Protein AF-A0AA89QAM3-F1 (afdb_monomer_lite)

Sequence (85 aa):
MADDVYRVHEQIHSNTHKPRKLKHHKAGEFREVPLPRSVREEMERYEEKHGTTKEGCLLCSPSGYYTEPMERHRVQRLFRDPRRW

Secondary structure (DSSP, 8-state):
----EEEE-EEE-TTT-SEEEPTT--TT--EEEE--HHHHHHHHHHHHHH---TT--SS--TT--TTS---HHHHHHHHH-TT--

Organism: Streptomyces collinus (NCBI:txid42684)

pLDDT: mean 72.4, std 11.32, range [48.16, 87.69]

Foldseek 3Di:
DQPQWDWAQWDQDPPFLDTDGPPPDDHPHTDTDRDPPVVVVVLVVLCVVPNADPVRDSDDDPVSDNSDDPPPVNVVVCVVDVPPD

Radius of gyration: 14.39 Å; chains: 1; bounding box: 36×29×35 Å

InterPro domains:
  IPR013762 Integrase-like, catalytic domain superfamily [G3DSA:1.10.443.10] (2-84)

Structure (mmCIF, N/CA/C/O backbone):
data_AF-A0AA89QAM3-F1
#
_entry.id   AF-A0AA89QAM3-F1
#
loop_
_atom_site.group_PDB
_atom_site.id
_atom_site.type_symbol
_atom_site.label_atom_id
_atom_site.label_alt_id
_atom_site.label_comp_id
_atom_site.label_asym_id
_atom_site.label_entity_id
_atom_site.label_seq_id
_atom_site.pdbx_PDB_ins_code
_atom_site.Cartn_x
_atom_site.Cartn_y
_atom_site.Cartn_z
_atom_site.occupancy
_atom_site.B_iso_or_equiv
_atom_site.auth_seq_id
_atom_site.auth_comp_id
_atom_site.auth_asym_id
_atom_site.auth_atom_id
_atom_site.pdbx_PDB_model_num
ATOM 1 N N . MET A 1 1 ? -20.940 -2.816 -11.824 1.00 49.97 1 MET A N 1
ATOM 2 C CA . MET A 1 1 ? -20.310 -4.043 -12.386 1.00 49.97 1 MET A CA 1
ATOM 3 C C . MET A 1 1 ? -19.291 -3.561 -13.416 1.00 49.97 1 MET A C 1
ATOM 5 O O . MET A 1 1 ? -19.715 -3.159 -14.485 1.00 49.97 1 MET A O 1
ATOM 9 N N . ALA A 1 2 ? -17.988 -3.444 -13.180 1.00 53.50 2 ALA A N 1
ATOM 10 C CA . ALA A 1 2 ? -17.124 -3.835 -12.072 1.00 53.50 2 ALA A CA 1
ATOM 11 C C . ALA A 1 2 ? -16.604 -2.584 -11.335 1.00 53.50 2 ALA A C 1
ATOM 13 O O . ALA A 1 2 ? -15.735 -1.887 -11.846 1.00 53.50 2 ALA A O 1
ATOM 14 N N . ASP A 1 3 ? -17.157 -2.290 -10.156 1.00 58.19 3 ASP A N 1
ATOM 15 C CA . ASP A 1 3 ? -16.763 -1.111 -9.360 1.00 58.19 3 ASP A CA 1
ATOM 16 C C . ASP A 1 3 ? -15.530 -1.360 -8.487 1.00 58.19 3 ASP A C 1
ATOM 18 O O . ASP A 1 3 ? -14.993 -0.440 -7.878 1.00 58.19 3 ASP A O 1
ATOM 22 N N . ASP A 1 4 ? -15.055 -2.602 -8.445 1.00 71.50 4 ASP A N 1
ATOM 23 C CA . ASP A 1 4 ? -13.995 -3.012 -7.533 1.00 71.50 4 ASP A CA 1
ATOM 24 C C . ASP A 1 4 ? -12.664 -3.236 -8.279 1.00 71.50 4 ASP A C 1
ATOM 26 O O . ASP A 1 4 ? -11.881 -4.137 -7.980 1.00 71.50 4 ASP A O 1
ATOM 30 N N . VAL A 1 5 ? -12.410 -2.428 -9.314 1.00 75.88 5 VAL A N 1
ATOM 31 C CA . VAL A 1 5 ? -11.154 -2.446 -10.074 1.00 75.88 5 VAL A CA 1
ATOM 32 C C . VAL A 1 5 ? -10.334 -1.214 -9.724 1.00 75.88 5 VAL A C 1
ATOM 34 O O . VAL A 1 5 ? -10.692 -0.085 -10.051 1.00 75.88 5 VAL A O 1
ATOM 37 N N . TYR A 1 6 ? -9.195 -1.444 -9.080 1.00 80.06 6 TYR A N 1
ATOM 38 C CA . TYR A 1 6 ? -8.285 -0.394 -8.644 1.00 80.06 6 TYR A CA 1
ATOM 39 C C . TYR A 1 6 ? -7.151 -0.202 -9.635 1.00 80.06 6 TYR A C 1
ATOM 41 O O . TYR A 1 6 ? -6.578 -1.168 -10.138 1.00 80.06 6 TYR A O 1
ATOM 49 N N . ARG A 1 7 ? -6.787 1.057 -9.882 1.00 85.75 7 ARG A N 1
ATOM 50 C CA . ARG A 1 7 ? -5.642 1.409 -10.724 1.00 85.75 7 ARG A CA 1
ATOM 51 C C . ARG A 1 7 ? -4.415 1.629 -9.858 1.00 85.75 7 ARG A C 1
ATOM 53 O O . ARG A 1 7 ? -4.369 2.554 -9.054 1.00 85.75 7 ARG A O 1
ATOM 60 N N . VAL A 1 8 ? -3.408 0.785 -10.046 1.00 84.81 8 VAL A N 1
ATOM 61 C CA . VAL A 1 8 ? -2.128 0.892 -9.342 1.00 84.81 8 VAL A CA 1
ATOM 62 C C . VAL A 1 8 ? -1.086 1.468 -10.295 1.00 84.81 8 VAL A C 1
ATOM 64 O O . VAL A 1 8 ? -0.785 0.860 -11.323 1.00 84.81 8 VAL A O 1
ATOM 67 N N . HIS A 1 9 ? -0.542 2.636 -9.950 1.00 82.44 9 HIS A N 1
ATOM 68 C CA . HIS A 1 9 ? 0.488 3.333 -10.735 1.00 82.44 9 HIS A CA 1
ATOM 69 C C . HIS A 1 9 ? 1.910 3.082 -10.219 1.00 82.44 9 HIS A C 1
ATOM 71 O O . HIS A 1 9 ? 2.869 3.051 -10.994 1.00 82.44 9 HIS A O 1
ATOM 77 N N . GLU A 1 10 ? 2.054 2.871 -8.910 1.00 82.19 10 GLU A N 1
ATOM 78 C CA . GLU A 1 10 ? 3.347 2.743 -8.244 1.00 82.19 10 GLU A CA 1
ATOM 79 C C . GLU A 1 10 ? 3.349 1.583 -7.246 1.00 82.19 10 GLU A C 1
ATOM 81 O O . GLU A 1 10 ? 2.315 1.165 -6.729 1.00 82.19 10 GLU A O 1
ATOM 86 N N . GLN A 1 11 ? 4.535 1.044 -6.986 1.00 81.62 11 GLN A N 1
ATOM 87 C CA . GLN A 1 11 ? 4.786 0.012 -5.993 1.00 81.62 11 GLN A CA 1
ATOM 88 C C . GLN A 1 11 ? 5.997 0.414 -5.151 1.00 81.62 11 GLN A C 1
ATOM 90 O O . GLN A 1 11 ? 6.971 0.971 -5.662 1.00 81.62 11 GLN A O 1
ATOM 95 N N . ILE A 1 12 ? 5.981 0.072 -3.865 1.00 76.94 12 ILE A N 1
ATOM 96 C CA . ILE A 1 12 ? 7.158 0.220 -3.010 1.00 76.94 12 ILE A CA 1
ATOM 97 C C . ILE A 1 12 ? 8.250 -0.752 -3.468 1.00 76.94 12 ILE A C 1
ATOM 99 O O . ILE A 1 12 ? 8.072 -1.972 -3.480 1.00 76.94 12 ILE A O 1
ATOM 103 N N . HIS A 1 13 ? 9.398 -0.208 -3.862 1.00 74.88 13 HIS A N 1
ATOM 104 C CA . HIS A 1 13 ? 10.531 -1.006 -4.316 1.00 74.88 13 HIS A CA 1
ATOM 105 C C . HIS A 1 13 ? 11.209 -1.732 -3.144 1.00 74.88 13 HIS A C 1
ATOM 107 O O . HIS A 1 13 ? 11.496 -1.129 -2.112 1.00 74.88 13 HIS A O 1
ATOM 113 N N . SER A 1 14 ? 11.534 -3.017 -3.315 1.00 69.06 14 SER A N 1
ATOM 114 C CA . SER A 1 14 ? 11.975 -3.893 -2.216 1.00 69.06 14 SER A CA 1
ATOM 115 C C . SER A 1 14 ? 13.292 -3.505 -1.546 1.00 69.06 14 SER A C 1
ATOM 117 O O . SER A 1 14 ? 13.505 -3.923 -0.419 1.00 69.06 14 SER A O 1
ATOM 119 N N . ASN A 1 15 ? 14.178 -2.775 -2.232 1.00 68.94 15 ASN A N 1
ATOM 120 C CA . ASN A 1 15 ? 15.509 -2.431 -1.704 1.00 68.94 15 ASN A CA 1
ATOM 121 C C . ASN A 1 15 ? 15.645 -0.950 -1.348 1.00 68.94 15 ASN A C 1
ATOM 123 O O . ASN A 1 15 ? 16.503 -0.580 -0.560 1.00 68.94 15 ASN A O 1
ATOM 127 N N . THR A 1 16 ? 14.862 -0.088 -2.000 1.00 69.94 16 THR A N 1
ATOM 128 C CA . THR A 1 16 ? 14.954 1.369 -1.810 1.00 69.94 16 THR A CA 1
ATOM 129 C C . THR A 1 16 ? 13.790 1.907 -1.002 1.00 69.94 16 THR A C 1
ATOM 131 O O . THR A 1 16 ? 13.861 3.048 -0.569 1.00 69.94 16 THR A O 1
ATOM 134 N N . HIS A 1 17 ? 12.727 1.111 -0.848 1.00 68.19 17 HIS A N 1
ATOM 135 C CA . HIS A 1 17 ? 11.544 1.4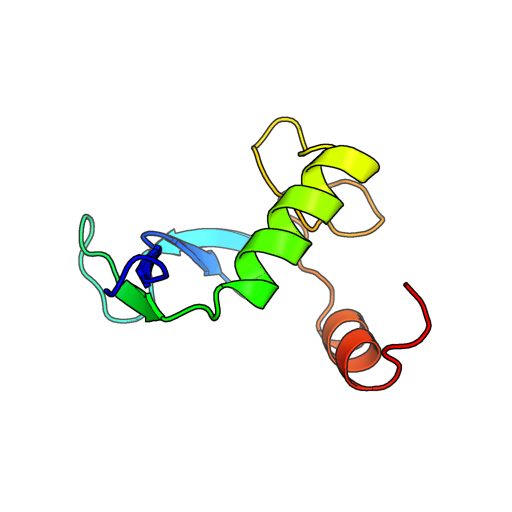04 -0.039 1.00 68.19 17 HIS A CA 1
ATOM 136 C C . HIS A 1 17 ? 10.867 2.734 -0.363 1.00 68.19 17 HIS A C 1
ATOM 138 O O . HIS A 1 17 ? 10.157 3.327 0.437 1.00 68.19 17 HIS A O 1
ATOM 144 N N . LYS A 1 18 ? 11.079 3.175 -1.598 1.00 72.75 18 LYS A N 1
ATOM 145 C CA . LYS A 1 18 ? 10.455 4.344 -2.188 1.00 72.75 18 LYS A CA 1
ATOM 146 C C . LYS A 1 18 ? 9.418 3.878 -3.204 1.00 72.75 18 LYS A C 1
ATOM 148 O O . LYS A 1 18 ? 9.633 2.820 -3.821 1.00 72.75 18 LYS A O 1
ATOM 153 N N . PRO A 1 19 ? 8.343 4.654 -3.408 1.00 75.69 19 PRO A N 1
ATOM 154 C CA . PRO A 1 19 ? 7.470 4.475 -4.554 1.00 75.69 19 PRO A CA 1
ATOM 155 C C . PRO A 1 19 ? 8.301 4.435 -5.837 1.00 75.69 19 PRO A C 1
ATOM 157 O O . PRO A 1 19 ? 9.224 5.228 -6.044 1.00 75.69 19 PRO A O 1
ATOM 160 N N . ARG A 1 20 ? 8.036 3.438 -6.672 1.00 77.56 20 ARG A N 1
ATOM 161 C CA . ARG A 1 20 ? 8.647 3.274 -7.987 1.00 77.56 20 ARG A CA 1
ATOM 162 C C . ARG A 1 20 ? 7.576 2.777 -8.945 1.00 77.56 20 ARG A C 1
ATOM 164 O O . ARG A 1 20 ? 6.645 2.089 -8.534 1.00 77.56 20 ARG A O 1
ATOM 171 N N . LYS A 1 21 ? 7.746 3.059 -10.237 1.00 82.31 21 LYS A N 1
ATOM 172 C CA . LYS A 1 21 ? 6.904 2.478 -11.290 1.00 82.31 21 LYS A CA 1
ATOM 173 C C . LYS A 1 21 ? 6.757 0.960 -11.130 1.00 82.31 21 LYS A C 1
ATOM 175 O O . LYS A 1 21 ? 7.723 0.286 -10.747 1.00 82.31 21 LYS A O 1
ATOM 180 N N . LEU A 1 22 ? 5.587 0.424 -11.484 1.00 82.19 22 LEU A N 1
ATOM 181 C CA . LEU A 1 22 ? 5.377 -1.022 -11.488 1.00 82.19 22 LEU A CA 1
ATOM 182 C C . LEU A 1 22 ? 6.427 -1.722 -12.357 1.00 82.19 22 LEU A C 1
ATOM 184 O O . LEU A 1 22 ? 6.849 -1.243 -13.418 1.00 82.19 22 LEU A O 1
ATOM 188 N N . LYS A 1 23 ? 6.850 -2.899 -11.894 1.00 77.50 23 LYS A N 1
ATOM 189 C CA . LYS A 1 23 ? 7.802 -3.733 -12.623 1.00 77.50 23 LYS A CA 1
ATOM 190 C C . LYS A 1 23 ? 7.216 -4.084 -13.994 1.00 77.50 23 LYS A C 1
ATOM 192 O O . LYS A 1 23 ? 6.100 -4.574 -14.063 1.00 77.50 23 LYS A O 1
ATOM 197 N N . HIS A 1 24 ? 7.996 -3.876 -15.055 1.00 80.69 24 HIS A N 1
ATOM 198 C CA . HIS A 1 24 ? 7.602 -4.105 -16.454 1.00 80.69 24 HIS A CA 1
ATOM 199 C C . HIS A 1 24 ? 6.580 -3.115 -17.048 1.00 80.69 24 HIS A C 1
ATOM 201 O O . HIS A 1 24 ? 6.076 -3.377 -18.132 1.00 80.69 24 HIS A O 1
ATOM 207 N N . HIS A 1 25 ? 6.349 -1.959 -16.415 1.00 77.44 25 HIS A N 1
ATOM 208 C CA . HIS A 1 25 ? 5.493 -0.898 -16.963 1.00 77.44 25 HIS A CA 1
ATOM 209 C C . HIS A 1 25 ? 6.286 0.346 -17.414 1.00 77.44 25 HIS A C 1
ATOM 211 O O . HIS A 1 25 ? 7.401 0.632 -16.929 1.00 77.44 25 HIS A O 1
ATOM 217 N N . LYS A 1 26 ? 5.716 1.101 -18.363 1.00 76.81 26 LYS A N 1
ATOM 218 C CA . LYS A 1 26 ? 6.160 2.462 -18.713 1.00 76.81 26 LYS A CA 1
ATOM 219 C C . LYS A 1 26 ? 5.599 3.476 -17.711 1.00 76.81 26 LYS A C 1
ATOM 221 O O . LYS A 1 26 ? 4.646 3.207 -16.989 1.00 76.81 26 LYS A O 1
ATOM 226 N N . ALA A 1 27 ? 6.228 4.647 -17.632 1.00 69.56 27 ALA A N 1
ATOM 227 C CA . ALA A 1 27 ? 5.726 5.729 -16.789 1.00 69.56 27 ALA A CA 1
ATOM 228 C C . ALA A 1 27 ? 4.351 6.195 -17.301 1.00 69.56 27 ALA A C 1
ATOM 230 O O . ALA A 1 27 ? 4.191 6.396 -18.502 1.00 69.56 27 ALA A O 1
ATOM 231 N N . GLY A 1 28 ? 3.378 6.337 -16.399 1.00 73.62 28 GLY A N 1
ATOM 232 C CA . GLY A 1 28 ? 1.995 6.702 -16.733 1.00 73.62 28 GLY A CA 1
ATOM 233 C C . GLY A 1 28 ? 1.063 5.516 -17.009 1.00 73.62 28 GLY A C 1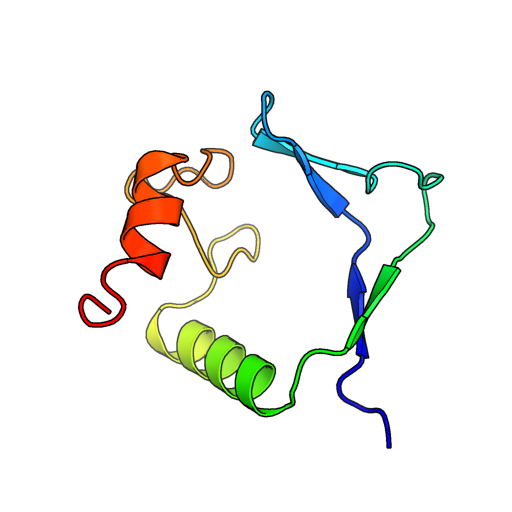
ATOM 234 O O . GLY A 1 28 ? -0.151 5.699 -17.029 1.00 73.62 28 GLY A O 1
ATOM 235 N N . GLU A 1 29 ? 1.595 4.300 -17.155 1.00 81.06 29 GLU A N 1
ATOM 236 C CA . GLU A 1 29 ? 0.773 3.090 -17.220 1.00 81.06 29 GLU A CA 1
ATOM 237 C C . GLU A 1 29 ? 0.308 2.677 -15.818 1.00 81.06 29 GLU A C 1
ATOM 239 O O . GLU A 1 29 ? 1.017 2.859 -14.826 1.00 81.06 29 GLU A O 1
ATOM 244 N N . PHE A 1 30 ? -0.891 2.104 -15.745 1.00 83.94 30 PHE A N 1
ATOM 245 C CA . PHE A 1 30 ? -1.457 1.533 -14.529 1.00 83.94 30 PHE A CA 1
ATOM 246 C C . PHE A 1 30 ? -1.745 0.051 -14.723 1.00 83.94 30 PHE A C 1
ATOM 248 O O . PHE A 1 30 ? -1.971 -0.421 -15.839 1.00 83.94 30 PHE A O 1
ATOM 255 N N . ARG A 1 31 ? -1.772 -0.685 -13.615 1.00 84.75 31 ARG A N 1
ATOM 256 C CA . ARG A 1 31 ? -2.332 -2.033 -13.571 1.00 84.75 31 ARG A CA 1
ATOM 257 C C . ARG A 1 31 ? -3.708 -1.976 -12.939 1.00 84.75 31 ARG A C 1
ATOM 259 O O . ARG A 1 31 ? -3.855 -1.469 -11.830 1.00 84.75 31 ARG A O 1
ATOM 266 N N . GLU A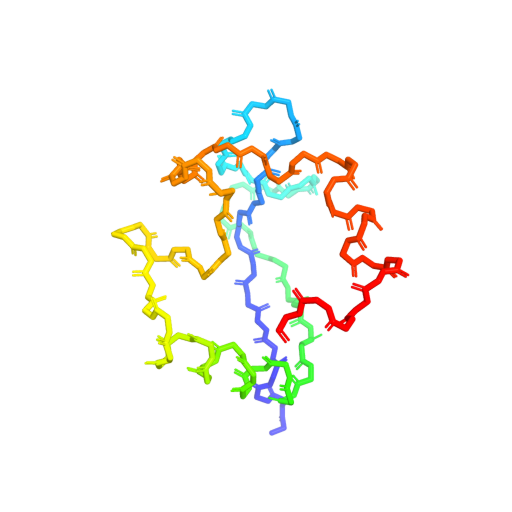 1 32 ? -4.684 -2.541 -13.631 1.00 86.88 32 GLU A N 1
ATOM 267 C CA . GLU A 1 32 ? -5.984 -2.832 -13.046 1.00 86.88 32 GLU A CA 1
ATOM 268 C C . GLU A 1 32 ? -5.860 -4.048 -12.127 1.00 86.88 32 GLU A C 1
ATOM 270 O O . GLU A 1 32 ? -5.386 -5.119 -12.520 1.00 86.88 32 GLU A O 1
ATOM 275 N N . VAL A 1 33 ? -6.227 -3.850 -10.867 1.00 85.12 33 VAL A N 1
ATOM 276 C CA . VAL A 1 33 ? -6.236 -4.877 -9.834 1.00 85.12 33 VAL A CA 1
ATOM 277 C C . VAL A 1 33 ? -7.680 -5.041 -9.380 1.00 85.12 33 VAL A C 1
ATOM 279 O O . VAL A 1 33 ? -8.211 -4.129 -8.743 1.00 85.12 33 VAL A O 1
ATOM 282 N N . PRO A 1 34 ? -8.332 -6.172 -9.698 1.00 85.50 34 PRO A N 1
ATOM 283 C CA . PRO A 1 34 ? -9.626 -6.472 -9.118 1.00 85.50 34 PRO A CA 1
ATOM 284 C C . PRO A 1 34 ? -9.418 -6.732 -7.625 1.00 85.50 34 PRO A C 1
ATOM 286 O O . PRO A 1 34 ? -8.754 -7.698 -7.240 1.00 85.50 34 PRO A O 1
ATOM 289 N N . LEU A 1 35 ? -9.946 -5.850 -6.786 1.00 82.00 35 LEU A N 1
ATOM 290 C CA . LEU A 1 35 ? -10.026 -6.057 -5.346 1.00 82.00 35 LEU A CA 1
ATOM 291 C C . LEU A 1 35 ? -11.470 -6.409 -5.015 1.00 82.00 35 LEU A C 1
ATOM 293 O O . LEU A 1 35 ? -12.359 -5.726 -5.485 1.00 82.00 35 LEU A O 1
ATOM 297 N N . PRO A 1 36 ? -11.760 -7.448 -4.226 1.00 85.75 36 PRO A N 1
ATOM 298 C CA . PRO A 1 36 ? -13.122 -7.681 -3.766 1.00 85.75 36 PRO A CA 1
ATOM 299 C C . PRO A 1 36 ? -13.646 -6.472 -2.987 1.00 85.75 36 PRO A C 1
ATOM 301 O O . PRO A 1 36 ? -12.906 -5.878 -2.202 1.00 85.75 36 PRO A O 1
ATOM 304 N N . ARG A 1 37 ? -14.938 -6.165 -3.125 1.00 83.62 37 ARG A N 1
ATOM 305 C CA . ARG A 1 37 ? -15.602 -5.097 -2.363 1.00 83.62 37 ARG A CA 1
ATOM 306 C C . ARG A 1 37 ? -15.337 -5.168 -0.852 1.00 83.62 37 ARG A C 1
ATOM 308 O O . ARG A 1 37 ? -15.115 -4.144 -0.222 1.00 83.62 37 ARG A O 1
ATOM 315 N N . SER A 1 38 ? -15.278 -6.373 -0.287 1.00 85.56 38 SER A N 1
ATOM 316 C CA . SER A 1 38 ? -14.962 -6.578 1.132 1.00 85.56 38 SER A CA 1
ATOM 317 C C . SER A 1 38 ? -13.578 -6.059 1.533 1.00 85.56 38 SER A C 1
ATOM 319 O O . SER A 1 38 ? -13.398 -5.593 2.652 1.00 85.56 38 SER A O 1
ATOM 321 N N . VAL A 1 39 ? -12.593 -6.106 0.630 1.00 84.06 39 VAL A N 1
ATOM 322 C CA . VAL A 1 39 ? -11.250 -5.566 0.887 1.00 84.06 39 VAL A CA 1
ATOM 323 C C . VAL A 1 39 ? -11.295 -4.045 0.940 1.00 84.06 39 VAL A C 1
ATOM 325 O O . VAL A 1 39 ? -10.674 -3.453 1.816 1.00 84.06 39 VAL A O 1
ATOM 328 N N . ARG A 1 40 ? -12.059 -3.418 0.042 1.00 82.94 40 ARG A N 1
ATOM 329 C CA . ARG A 1 40 ? -12.289 -1.972 0.063 1.00 82.94 40 ARG A CA 1
ATOM 330 C C . ARG A 1 40 ? -12.954 -1.533 1.363 1.00 82.94 40 ARG A C 1
ATOM 332 O O . ARG A 1 40 ? -12.457 -0.620 2.006 1.00 82.94 40 ARG A O 1
ATOM 339 N N . GLU A 1 41 ? -14.041 -2.196 1.745 1.00 87.69 41 GLU A N 1
ATOM 340 C CA . GLU A 1 41 ? -14.775 -1.877 2.974 1.00 87.69 41 GLU A CA 1
ATOM 341 C C . GLU A 1 41 ? -13.870 -2.001 4.208 1.00 87.69 41 GLU A C 1
ATOM 343 O O . GLU A 1 41 ? -13.909 -1.149 5.092 1.00 87.69 41 GLU A O 1
ATOM 348 N N . GLU A 1 42 ? -12.984 -3.000 4.248 1.00 86.81 42 GLU A N 1
ATOM 349 C CA . GLU A 1 42 ? -12.031 -3.135 5.351 1.00 86.81 42 GLU A CA 1
ATOM 350 C C . GLU A 1 42 ? -10.930 -2.061 5.315 1.00 86.81 42 GLU A C 1
ATOM 352 O O . GLU A 1 42 ? -10.519 -1.580 6.369 1.00 86.81 42 GLU A O 1
ATOM 357 N N . MET A 1 43 ? -10.466 -1.642 4.129 1.00 83.56 43 MET A N 1
ATOM 358 C CA . MET A 1 43 ? -9.526 -0.519 3.985 1.00 83.56 43 MET A CA 1
ATOM 359 C C . MET A 1 43 ? -10.143 0.797 4.476 1.00 83.56 43 MET A C 1
ATOM 361 O O . MET A 1 43 ? -9.501 1.503 5.249 1.00 83.56 43 MET A O 1
ATOM 365 N N . GLU A 1 44 ? -11.383 1.092 4.076 1.00 85.75 44 GLU A N 1
ATOM 366 C CA . GLU A 1 44 ? -12.147 2.272 4.513 1.00 85.75 44 GLU A CA 1
ATOM 367 C C . GLU A 1 44 ? -12.390 2.240 6.033 1.00 85.75 44 GLU A C 1
ATOM 369 O O . GLU A 1 44 ? -12.164 3.223 6.735 1.00 85.75 44 GLU A O 1
ATOM 374 N N . ARG A 1 45 ? -12.765 1.080 6.583 1.00 86.62 45 ARG A N 1
ATOM 375 C CA . ARG A 1 45 ? -12.934 0.892 8.031 1.00 86.62 45 ARG A CA 1
ATOM 376 C C . ARG A 1 45 ? -11.622 1.057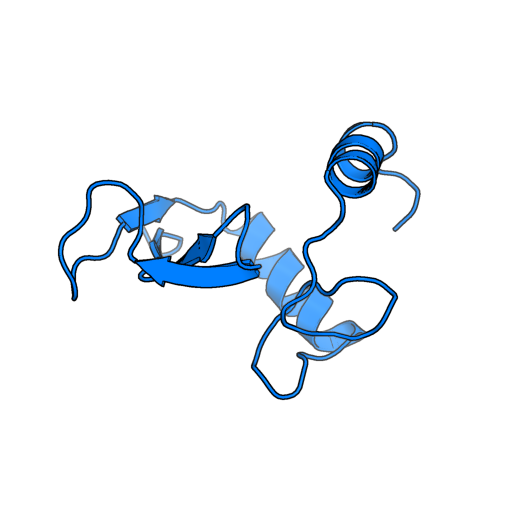 8.800 1.00 86.62 45 ARG A C 1
ATOM 378 O O . ARG A 1 45 ? -11.611 1.579 9.917 1.00 86.62 45 ARG A O 1
ATOM 385 N N . TYR A 1 46 ? -10.512 0.586 8.233 1.00 83.81 46 TYR A N 1
ATOM 386 C CA . TYR A 1 46 ? -9.188 0.759 8.825 1.00 83.81 46 TYR A CA 1
ATOM 387 C C . TYR A 1 46 ? -8.790 2.237 8.843 1.00 83.81 46 TYR A C 1
ATOM 389 O O . TYR A 1 46 ? -8.322 2.725 9.872 1.00 83.81 46 TYR A O 1
ATOM 397 N N . GLU A 1 47 ? -9.023 2.947 7.737 1.00 84.75 47 GLU A N 1
ATOM 398 C CA . GLU A 1 47 ? -8.834 4.394 7.630 1.00 84.75 47 GLU A CA 1
ATOM 399 C C . GLU A 1 47 ? -9.658 5.153 8.671 1.00 84.75 47 GLU A C 1
ATOM 401 O O . GLU A 1 47 ? -9.119 6.005 9.367 1.00 84.75 47 GLU A O 1
ATOM 406 N N . GLU A 1 48 ? -10.934 4.817 8.844 1.00 84.56 48 GLU A N 1
ATOM 407 C CA . GLU A 1 48 ? -11.795 5.470 9.835 1.00 84.56 48 GLU A CA 1
ATOM 408 C C . GLU A 1 48 ? -11.280 5.264 11.270 1.00 84.56 48 GLU A C 1
ATOM 410 O O . GLU A 1 48 ? -11.286 6.184 12.089 1.00 84.56 48 GLU A O 1
ATOM 415 N N . LYS A 1 49 ? -10.794 4.058 11.584 1.00 82.94 49 LYS A N 1
ATOM 416 C CA . LYS A 1 49 ? -10.355 3.689 12.938 1.00 82.94 49 LYS A CA 1
ATOM 417 C C . LYS A 1 49 ? -8.960 4.206 13.293 1.00 82.94 49 LYS A C 1
ATOM 419 O O . LYS A 1 49 ? -8.715 4.559 14.447 1.00 82.94 49 LYS A O 1
ATOM 424 N N . HIS A 1 50 ? -8.028 4.170 12.345 1.00 78.81 50 HIS A N 1
ATOM 425 C CA . HIS A 1 50 ? -6.606 4.446 12.580 1.00 78.81 50 HIS A CA 1
ATOM 426 C C . HIS A 1 50 ? -6.110 5.721 11.888 1.00 78.81 50 HIS A C 1
ATOM 428 O O . HIS A 1 50 ? -5.018 6.198 12.206 1.00 78.81 50 HIS A O 1
ATOM 434 N N . GLY A 1 51 ? -6.915 6.294 10.994 1.00 78.19 51 GLY A N 1
ATOM 435 C CA . GLY A 1 51 ? -6.528 7.375 10.098 1.00 78.19 51 GLY A CA 1
ATOM 436 C C . GLY A 1 51 ? -5.630 6.895 8.960 1.00 78.19 51 GLY A C 1
ATOM 437 O O . GLY A 1 51 ? -5.093 5.785 8.965 1.00 78.19 51 GLY A O 1
ATOM 438 N N . THR A 1 52 ? -5.405 7.776 7.990 1.00 76.44 52 THR A N 1
ATOM 439 C CA . THR A 1 52 ? -4.251 7.670 7.097 1.00 76.44 52 THR A CA 1
ATOM 440 C C . THR A 1 52 ? -3.070 8.428 7.678 1.00 76.44 52 THR A C 1
ATOM 442 O O . THR A 1 52 ? -3.207 9.424 8.393 1.00 76.44 52 THR A O 1
ATOM 445 N N . THR A 1 53 ? -1.870 8.021 7.291 1.00 68.31 53 THR A N 1
ATOM 446 C CA . THR A 1 53 ? -0.686 8.854 7.517 1.00 68.31 53 THR A CA 1
ATOM 447 C C . THR A 1 53 ? -0.711 10.139 6.683 1.00 68.31 53 THR A C 1
ATOM 449 O O . THR A 1 53 ? -1.494 10.268 5.744 1.00 68.31 53 THR A O 1
ATOM 452 N N . LYS A 1 54 ? 0.174 11.101 7.000 1.00 66.81 54 LYS A N 1
ATOM 453 C CA . LYS A 1 54 ? 0.291 12.387 6.276 1.00 66.81 54 LYS A CA 1
ATOM 454 C C . LYS A 1 54 ? 0.549 12.233 4.771 1.00 66.81 54 LYS A C 1
ATOM 456 O O . LYS A 1 54 ? 0.267 13.153 4.015 1.00 66.81 54 LYS A O 1
ATOM 461 N N . GLU A 1 55 ? 1.078 11.085 4.356 1.00 66.62 55 GLU A N 1
ATOM 462 C CA . GLU A 1 55 ? 1.358 10.738 2.959 1.00 66.62 55 GLU A CA 1
ATOM 463 C C . GLU A 1 55 ? 0.264 9.849 2.332 1.00 66.62 55 GLU A C 1
ATOM 465 O O . GLU A 1 55 ? 0.417 9.382 1.207 1.00 66.62 55 GLU A O 1
ATOM 470 N N . GLY A 1 56 ? -0.839 9.591 3.046 1.00 69.62 56 GLY A N 1
ATOM 471 C CA . GLY A 1 56 ? -1.961 8.785 2.556 1.00 69.62 56 GLY A CA 1
ATOM 472 C C . GLY A 1 56 ? -1.740 7.269 2.610 1.00 69.62 56 GLY A C 1
ATOM 473 O O . GLY A 1 56 ? -2.468 6.524 1.961 1.00 69.62 56 GLY A O 1
ATOM 474 N N . CYS A 1 57 ? -0.751 6.775 3.365 1.00 71.06 57 CYS A N 1
ATOM 475 C CA . CYS A 1 57 ? -0.543 5.334 3.536 1.00 71.06 57 CYS A CA 1
ATOM 476 C C . CYS A 1 57 ? -1.423 4.776 4.665 1.00 71.06 57 CYS A C 1
ATOM 478 O O . CYS A 1 57 ? -1.404 5.304 5.782 1.00 71.06 57 CYS A O 1
ATOM 480 N N . LEU A 1 58 ? -2.136 3.682 4.371 1.00 72.25 58 LEU A N 1
ATOM 481 C CA . LEU A 1 58 ? -2.953 2.930 5.334 1.00 72.25 58 LEU A CA 1
ATOM 482 C C . LEU A 1 58 ? -2.107 2.035 6.244 1.00 72.25 58 LEU A C 1
ATOM 484 O O . LEU A 1 58 ? -2.366 1.939 7.433 1.00 72.25 58 LEU A O 1
ATOM 488 N N . LEU A 1 59 ? -1.077 1.380 5.703 1.00 73.81 59 LEU A N 1
ATOM 489 C CA . LEU A 1 59 ? -0.220 0.475 6.468 1.00 73.81 59 LEU A CA 1
ATOM 490 C C . LEU A 1 59 ? 1.194 1.044 6.552 1.00 73.81 59 LEU A C 1
ATOM 492 O O . LEU A 1 59 ? 1.814 1.327 5.527 1.00 73.81 59 LEU A O 1
ATOM 496 N N 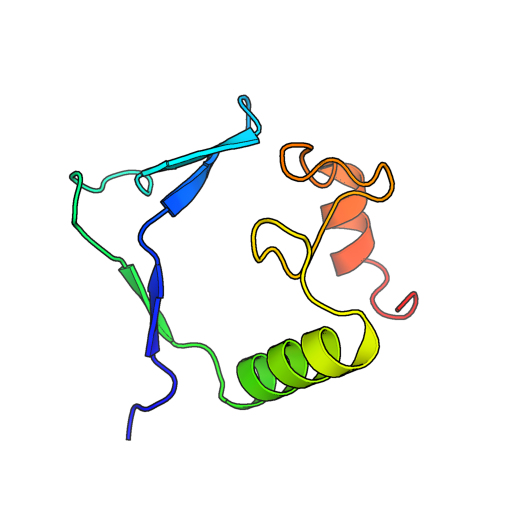. CYS A 1 60 ? 1.715 1.169 7.772 1.00 64.94 60 CYS A N 1
ATOM 497 C CA . CYS A 1 60 ? 3.069 1.652 8.033 1.00 64.94 60 CYS A CA 1
ATOM 498 C C . CYS A 1 60 ? 3.867 0.662 8.881 1.00 64.94 60 CYS A C 1
ATOM 500 O O . CYS A 1 60 ? 3.314 -0.168 9.611 1.00 64.94 60 CYS A O 1
ATOM 502 N N . SER A 1 61 ? 5.194 0.753 8.797 1.00 61.06 61 SER A N 1
ATOM 503 C CA . SER A 1 61 ? 6.064 0.071 9.746 1.00 61.06 61 SER A CA 1
ATOM 504 C C . SER A 1 61 ? 5.829 0.635 11.165 1.00 61.06 61 SER A C 1
ATOM 506 O O . SER A 1 61 ? 5.518 1.816 11.326 1.00 61.06 61 SER A O 1
ATOM 508 N N . PRO A 1 62 ? 6.002 -0.169 12.231 1.00 57.31 62 PRO A N 1
ATOM 509 C CA . PRO A 1 62 ? 5.804 0.299 13.611 1.00 57.31 62 PRO A CA 1
ATOM 510 C C . PRO A 1 62 ? 6.762 1.396 14.089 1.00 57.31 62 PRO A C 1
ATOM 512 O O . PRO A 1 62 ? 6.572 1.922 15.178 1.00 57.31 62 PRO A O 1
ATOM 515 N N . SER A 1 63 ? 7.791 1.724 13.307 1.00 57.69 63 SER A N 1
ATOM 516 C CA . SER A 1 63 ? 8.667 2.876 13.543 1.00 57.69 63 SER A CA 1
ATOM 517 C C . SER A 1 63 ? 8.035 4.203 13.099 1.00 57.69 63 SER A C 1
ATOM 519 O O . SER A 1 63 ? 8.570 5.260 13.418 1.00 57.69 63 SER A O 1
ATOM 521 N N . GLY A 1 64 ? 6.912 4.164 12.368 1.00 52.44 64 GLY A N 1
ATOM 522 C CA . GLY A 1 64 ? 6.211 5.349 11.875 1.00 52.44 64 GLY A CA 1
ATOM 523 C C . GLY A 1 64 ? 6.824 5.979 10.621 1.00 52.44 64 GLY A C 1
ATOM 524 O O . GLY A 1 64 ? 6.347 7.024 10.185 1.00 52.44 64 GLY A O 1
ATOM 525 N N . TYR A 1 65 ? 7.852 5.368 10.023 1.00 48.16 65 TYR A N 1
ATOM 526 C CA . TYR A 1 65 ? 8.464 5.871 8.793 1.00 48.16 65 TYR A CA 1
ATOM 527 C C . TYR A 1 65 ? 7.752 5.327 7.548 1.00 48.16 65 TYR A C 1
ATOM 529 O O . TYR A 1 65 ? 7.737 4.126 7.286 1.00 48.16 65 TYR A O 1
ATOM 537 N N . TYR A 1 66 ? 7.203 6.241 6.745 1.00 50.12 66 TYR A N 1
ATOM 538 C CA . TYR A 1 66 ? 6.391 5.971 5.546 1.00 50.12 66 TYR A CA 1
ATOM 539 C C . TYR A 1 66 ? 7.151 5.213 4.445 1.00 50.12 66 TYR A C 1
ATOM 541 O O . TYR A 1 66 ? 6.566 4.509 3.627 1.00 50.12 66 TYR A O 1
ATOM 549 N N . THR A 1 67 ? 8.479 5.333 4.462 1.00 48.25 67 THR A N 1
ATOM 550 C CA . THR A 1 67 ? 9.404 4.699 3.521 1.00 48.25 67 THR A CA 1
ATOM 551 C C . THR A 1 67 ? 10.131 3.507 4.119 1.00 48.25 67 THR A C 1
ATOM 553 O O . THR A 1 67 ? 11.084 3.030 3.515 1.00 48.25 67 THR A O 1
ATOM 556 N N . GLU A 1 68 ? 9.792 3.050 5.324 1.00 52.88 68 GLU A N 1
ATOM 557 C CA . GLU A 1 68 ? 10.402 1.826 5.823 1.00 52.88 68 GLU A CA 1
ATOM 558 C C . GLU A 1 68 ? 9.630 0.613 5.305 1.00 52.88 68 GLU A C 1
ATOM 560 O O . GLU A 1 68 ? 8.397 0.574 5.365 1.00 52.88 68 GLU A O 1
ATOM 565 N N . PRO A 1 69 ? 10.334 -0.410 4.793 1.00 55.00 69 PRO A N 1
ATOM 566 C CA . PRO A 1 69 ? 9.675 -1.658 4.472 1.00 55.00 69 PRO A CA 1
ATOM 567 C C . PRO A 1 69 ? 8.982 -2.170 5.720 1.00 55.00 69 PRO A C 1
ATOM 569 O O . PRO A 1 69 ? 9.570 -2.228 6.803 1.00 55.00 69 PRO A O 1
ATOM 572 N N . MET A 1 70 ? 7.787 -2.714 5.542 1.00 65.25 70 MET A N 1
ATOM 573 C CA . MET A 1 70 ? 7.395 -3.783 6.439 1.00 65.25 70 MET A CA 1
ATOM 574 C C . MET A 1 70 ? 8.432 -4.897 6.273 1.00 65.25 70 MET A C 1
ATOM 576 O O . MET A 1 70 ? 8.513 -5.525 5.216 1.00 65.25 70 MET A O 1
ATOM 580 N N . GLU A 1 71 ? 9.280 -5.081 7.290 1.00 65.88 71 GLU A N 1
ATOM 581 C CA . GLU A 1 71 ? 10.350 -6.078 7.277 1.00 65.88 71 GLU A CA 1
ATOM 582 C C . GLU A 1 71 ? 9.794 -7.415 6.771 1.00 65.88 71 GLU A C 1
ATOM 584 O O . GLU A 1 71 ? 8.729 -7.852 7.214 1.00 65.88 71 GLU A O 1
ATOM 589 N N . ARG A 1 72 ? 10.501 -8.093 5.857 1.00 67.62 72 ARG A N 1
ATOM 590 C CA . ARG A 1 72 ? 10.021 -9.342 5.232 1.00 67.62 72 ARG A CA 1
ATOM 591 C C . ARG A 1 72 ? 9.537 -10.362 6.264 1.00 67.62 72 ARG A C 1
ATOM 593 O O . ARG A 1 72 ? 8.507 -10.998 6.055 1.00 67.62 72 ARG A O 1
ATOM 600 N N . HIS A 1 73 ? 10.243 -10.488 7.390 1.00 66.81 73 HIS A N 1
ATOM 601 C CA . HIS A 1 73 ? 9.813 -11.350 8.489 1.00 66.81 73 HIS A CA 1
ATOM 602 C C . HIS A 1 73 ? 8.458 -10.897 9.059 1.00 66.81 73 HIS A C 1
ATOM 604 O O . HIS A 1 73 ? 7.612 -11.738 9.355 1.00 66.81 73 HIS A O 1
ATOM 610 N N . ARG A 1 74 ? 8.209 -9.599 9.240 1.00 66.44 74 ARG A N 1
ATOM 611 C CA . ARG A 1 74 ? 6.926 -9.100 9.760 1.00 66.44 74 ARG A CA 1
ATOM 612 C C . ARG A 1 74 ? 5.788 -9.350 8.788 1.00 66.44 74 ARG A C 1
ATOM 614 O O . ARG A 1 74 ? 4.760 -9.847 9.222 1.00 66.44 74 ARG A O 1
ATOM 621 N N . VAL A 1 75 ? 5.996 -9.118 7.494 1.00 70.12 75 VAL A N 1
ATOM 622 C CA . VAL A 1 75 ? 5.013 -9.478 6.458 1.00 70.12 75 VAL A CA 1
ATOM 623 C C . VAL A 1 75 ? 4.713 -10.977 6.504 1.00 70.12 75 VAL A C 1
ATOM 625 O O . VAL A 1 75 ? 3.560 -11.381 6.556 1.00 70.12 75 VAL A O 1
ATOM 628 N N . GLN A 1 76 ? 5.740 -11.822 6.598 1.00 69.12 76 GLN A N 1
ATOM 629 C CA . GLN A 1 76 ? 5.540 -13.264 6.770 1.00 69.12 76 GLN A CA 1
ATOM 630 C C . GLN A 1 76 ? 4.804 -13.607 8.069 1.00 69.12 76 GLN A C 1
ATOM 632 O O . GLN A 1 76 ? 3.968 -14.503 8.076 1.00 69.12 76 GLN A O 1
ATOM 637 N N . ARG A 1 77 ? 5.090 -12.900 9.167 1.00 68.06 77 ARG A N 1
ATOM 638 C CA . ARG A 1 77 ? 4.411 -13.090 10.453 1.00 68.06 77 ARG A CA 1
ATOM 639 C C . ARG A 1 77 ? 2.934 -12.710 10.358 1.00 68.06 77 ARG A C 1
ATOM 641 O O . ARG A 1 77 ? 2.121 -13.436 10.909 1.00 68.06 77 ARG A O 1
ATOM 648 N N . LEU A 1 78 ? 2.595 -11.657 9.617 1.00 67.62 78 LEU A N 1
ATOM 649 C CA . LEU A 1 78 ? 1.215 -11.234 9.365 1.00 67.62 78 LEU A CA 1
ATOM 650 C C . LEU A 1 78 ? 0.394 -12.305 8.654 1.00 67.62 78 LEU A C 1
ATOM 652 O O . LEU A 1 78 ? -0.734 -12.575 9.046 1.00 67.62 78 LEU A O 1
ATOM 656 N N . PHE A 1 79 ? 0.982 -12.964 7.656 1.00 68.88 79 PHE A N 1
ATOM 657 C CA . PHE A 1 79 ? 0.319 -14.067 6.960 1.00 68.88 79 PHE A CA 1
ATOM 658 C C . PHE A 1 79 ? 0.321 -15.383 7.752 1.00 68.88 79 PHE A C 1
ATOM 660 O O . PHE A 1 79 ? -0.440 -16.288 7.422 1.00 68.88 79 PHE A O 1
ATOM 667 N N . ARG A 1 80 ? 1.167 -15.511 8.785 1.00 73.06 80 ARG A N 1
ATOM 668 C CA . ARG A 1 80 ? 1.277 -16.725 9.612 1.00 73.06 80 ARG A CA 1
ATOM 669 C C . ARG A 1 80 ? 0.441 -16.668 10.889 1.00 73.06 80 ARG A C 1
ATOM 671 O O . ARG A 1 80 ? 0.061 -17.719 11.39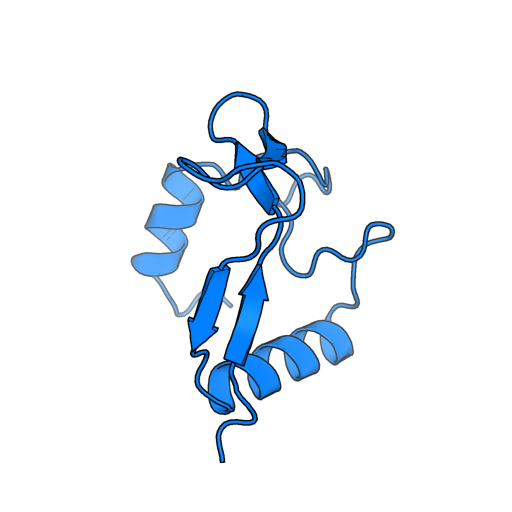2 1.00 73.06 80 ARG A O 1
ATOM 678 N N . ASP A 1 81 ? 0.177 -15.475 11.412 1.00 67.19 81 ASP A N 1
ATOM 679 C CA . ASP A 1 81 ? -0.639 -15.263 12.608 1.00 67.19 81 ASP A CA 1
ATOM 680 C C . ASP A 1 81 ? -1.620 -14.094 12.399 1.00 67.19 81 ASP A C 1
ATOM 682 O O . ASP A 1 81 ? -1.352 -12.958 12.805 1.00 67.19 81 ASP A O 1
ATOM 686 N N . PRO A 1 82 ? -2.764 -14.356 11.742 1.00 58.00 82 PRO A N 1
ATOM 687 C CA . PRO A 1 82 ? -3.734 -13.321 11.403 1.00 58.00 82 PRO A CA 1
ATOM 688 C C . PRO A 1 82 ? -4.506 -12.775 12.614 1.00 58.00 82 PRO A C 1
ATOM 690 O O . PRO A 1 82 ? -5.255 -11.819 12.461 1.00 58.00 82 PRO A O 1
ATOM 693 N N . ARG A 1 83 ? -4.365 -13.364 13.811 1.00 53.31 83 ARG A N 1
ATOM 694 C CA . ARG A 1 83 ? -5.180 -13.022 14.995 1.00 53.31 83 ARG A CA 1
ATOM 695 C C . ARG A 1 83 ? -4.620 -11.868 15.829 1.00 53.31 83 ARG A C 1
ATOM 697 O O . ARG A 1 83 ? -5.184 -11.547 16.868 1.00 53.31 83 ARG A O 1
ATOM 704 N N . ARG A 1 84 ? -3.497 -11.276 15.417 1.00 49.81 84 ARG A N 1
ATOM 705 C CA . ARG A 1 84 ? -2.806 -10.203 16.150 1.00 49.81 84 ARG A CA 1
ATOM 706 C C . ARG A 1 84 ? -3.095 -8.810 15.571 1.00 49.81 84 ARG A C 1
ATOM 708 O O . ARG A 1 84 ? -2.192 -7.973 15.520 1.00 49.81 84 ARG A O 1
ATOM 715 N N . TRP A 1 85 ? -4.335 -8.606 15.133 1.00 49.00 85 TRP A N 1
ATOM 716 C CA . TRP A 1 85 ? -4.894 -7.333 14.678 1.00 49.00 85 TRP A CA 1
ATOM 717 C C . TRP A 1 85 ? -6.080 -6.944 15.554 1.00 49.00 85 TRP A C 1
ATOM 719 O O . TRP A 1 85 ? -6.915 -7.838 15.819 1.00 49.00 85 TRP A O 1
#